Protein AF-A0A8K0HZX8-F1 (afdb_monomer_lite)

Radius of gyration: 23.67 Å; chains: 1; bounding box: 76×47×54 Å

Organism: Cocos nucifera (NCBI:txid13894)

pLDDT: mean 83.62, std 15.46, range [42.28, 97.06]

InterPro domains:
  IPR006011 Syntaxin, N-terminal domain [PF14523] (8-110)
  IPR006011 Syntaxin, N-terminal domain [SM00503] (2-106)
  IPR010989 SNARE [SSF47661] (8-109)
  IPR045242 Syntaxin [PTHR19957] (12-109)

Structure (mmCIF, N/CA/C/O backbone):
data_AF-A0A8K0HZX8-F1
#
_entry.id   AF-A0A8K0HZX8-F1
#
loop_
_atom_site.group_PDB
_atom_site.id
_atom_site.type_symbol
_atom_site.label_atom_id
_atom_site.label_alt_id
_atom_site.label_comp_id
_atom_site.label_asym_id
_atom_site.label_entity_id
_atom_site.label_seq_id
_atom_site.pdbx_PDB_ins_code
_atom_site.Cartn_x
_atom_site.Cartn_y
_atom_site.Cartn_z
_atom_site.occupancy
_atom_site.B_iso_or_equiv
_atom_site.auth_seq_id
_atom_site.auth_comp_id
_atom_site.auth_asym_id
_atom_site.auth_atom_id
_atom_site.pdbx_PDB_model_num
ATOM 1 N N . MET A 1 1 ? 28.900 -6.460 -12.464 1.00 43.44 1 MET A N 1
ATOM 2 C CA . MET A 1 1 ? 27.593 -7.060 -12.811 1.00 43.44 1 MET A CA 1
ATOM 3 C C . MET A 1 1 ? 26.548 -6.612 -11.788 1.00 43.44 1 MET A C 1
ATOM 5 O O . MET A 1 1 ? 26.461 -7.205 -10.727 1.00 43.44 1 MET A O 1
ATOM 9 N N . ALA A 1 2 ? 25.826 -5.524 -12.075 1.00 42.28 2 ALA A N 1
ATOM 10 C CA . ALA A 1 2 ? 24.618 -5.020 -11.394 1.00 42.28 2 ALA A CA 1
ATOM 11 C C . ALA A 1 2 ? 24.029 -3.884 -12.274 1.00 42.28 2 ALA A C 1
ATOM 13 O O . ALA A 1 2 ? 24.835 -3.262 -12.966 1.00 42.28 2 ALA A O 1
ATOM 14 N N . PRO A 1 3 ? 22.701 -3.613 -12.289 1.00 48.62 3 PRO A N 1
ATOM 15 C CA . PRO A 1 3 ? 21.728 -3.941 -11.246 1.00 48.62 3 PRO A CA 1
ATOM 16 C C . PRO A 1 3 ? 20.475 -4.693 -11.747 1.00 48.62 3 PRO A C 1
ATOM 18 O O . PRO A 1 3 ? 19.632 -4.146 -12.447 1.00 48.62 3 PRO A O 1
ATOM 21 N N . LYS A 1 4 ? 20.261 -5.923 -11.258 1.00 52.22 4 LYS A N 1
ATOM 22 C CA . LYS A 1 4 ? 18.911 -6.528 -11.167 1.00 52.22 4 LYS A CA 1
ATOM 23 C C . LYS A 1 4 ? 18.125 -6.008 -9.940 1.00 52.22 4 LYS A C 1
ATOM 25 O O . LYS A 1 4 ? 17.058 -6.515 -9.610 1.00 52.22 4 LYS A O 1
ATOM 30 N N . THR A 1 5 ? 18.659 -5.013 -9.227 1.00 62.78 5 THR A N 1
ATOM 31 C CA . THR A 1 5 ? 18.166 -4.550 -7.921 1.00 62.78 5 THR A CA 1
ATOM 32 C C . THR A 1 5 ? 16.936 -3.646 -8.002 1.00 62.78 5 THR A C 1
ATOM 34 O O . THR A 1 5 ? 16.136 -3.664 -7.072 1.00 62.78 5 THR A O 1
ATOM 37 N N . GLY A 1 6 ? 16.725 -2.911 -9.102 1.00 77.75 6 GLY A N 1
ATOM 38 C CA . GLY A 1 6 ? 15.562 -2.025 -9.252 1.00 77.75 6 GLY A CA 1
ATOM 39 C C . GLY A 1 6 ? 14.232 -2.786 -9.287 1.00 77.75 6 GLY A C 1
ATOM 40 O O . GLY A 1 6 ? 13.353 -2.538 -8.464 1.00 77.75 6 GLY A O 1
ATOM 41 N N . ILE A 1 7 ? 14.107 -3.754 -10.204 1.00 85.75 7 ILE A N 1
ATOM 42 C CA . ILE A 1 7 ? 12.879 -4.550 -10.416 1.00 85.75 7 ILE A CA 1
ATOM 43 C C . ILE A 1 7 ? 12.513 -5.308 -9.137 1.00 85.75 7 ILE A C 1
ATOM 45 O O . ILE A 1 7 ? 11.375 -5.239 -8.676 1.00 85.75 7 ILE A O 1
ATOM 49 N N . SER A 1 8 ? 13.497 -5.955 -8.505 1.00 86.19 8 SER A N 1
ATOM 50 C CA . SER A 1 8 ? 13.287 -6.671 -7.244 1.00 86.19 8 SER A CA 1
ATOM 51 C C . SER A 1 8 ? 12.859 -5.744 -6.101 1.00 86.19 8 SER A C 1
ATOM 53 O O . SER A 1 8 ? 12.032 -6.144 -5.284 1.00 86.19 8 SER A O 1
ATOM 55 N N . ALA A 1 9 ? 13.391 -4.518 -6.024 1.00 90.00 9 ALA A N 1
ATOM 56 C CA . ALA A 1 9 ? 13.026 -3.563 -4.978 1.00 90.00 9 ALA A CA 1
ATOM 57 C C . ALA A 1 9 ? 11.591 -3.038 -5.142 1.00 90.00 9 ALA A C 1
ATOM 59 O O . ALA A 1 9 ? 10.879 -2.880 -4.149 1.00 90.00 9 ALA A O 1
ATOM 60 N N . VAL A 1 10 ? 11.153 -2.796 -6.382 1.00 93.19 10 VAL A N 1
ATOM 61 C CA . VAL A 1 10 ? 9.766 -2.409 -6.679 1.00 93.19 10 VAL A CA 1
ATOM 62 C C . VAL A 1 10 ? 8.813 -3.569 -6.397 1.00 93.19 10 VAL A C 1
ATOM 64 O O . VAL A 1 10 ? 7.815 -3.373 -5.707 1.00 93.19 10 VAL A O 1
ATOM 67 N N . ALA A 1 11 ? 9.140 -4.784 -6.848 1.00 93.94 11 ALA A N 1
ATOM 68 C CA . ALA A 1 11 ? 8.343 -5.981 -6.576 1.00 93.94 11 ALA A CA 1
ATOM 69 C C . ALA A 1 11 ? 8.164 -6.225 -5.067 1.00 93.94 11 ALA A C 1
ATOM 71 O O . ALA A 1 11 ? 7.051 -6.476 -4.603 1.00 93.94 11 ALA A O 1
ATOM 72 N N . ALA A 1 12 ? 9.241 -6.078 -4.286 1.00 95.12 12 ALA A N 1
ATOM 73 C CA . ALA A 1 12 ? 9.185 -6.168 -2.831 1.00 95.12 12 ALA A CA 1
ATOM 74 C C . ALA A 1 12 ? 8.284 -5.081 -2.220 1.00 95.12 12 ALA A C 1
ATOM 76 O O . ALA A 1 12 ? 7.489 -5.379 -1.332 1.00 95.12 12 ALA A O 1
ATOM 77 N N . GLY A 1 13 ? 8.360 -3.843 -2.719 1.00 95.44 13 GLY A N 1
ATOM 78 C CA . GLY A 1 13 ? 7.476 -2.751 -2.299 1.00 95.44 13 GLY A CA 1
ATOM 79 C C . GLY A 1 13 ? 5.998 -3.064 -2.544 1.00 95.44 13 GLY A C 1
ATOM 80 O O . GLY A 1 13 ? 5.183 -2.946 -1.632 1.00 95.44 13 GLY A O 1
ATOM 81 N N . ILE A 1 14 ? 5.656 -3.562 -3.735 1.00 96.56 14 ILE A N 1
ATOM 82 C CA . ILE A 1 14 ? 4.286 -3.977 -4.085 1.00 96.56 14 ILE A CA 1
ATOM 83 C C . ILE A 1 14 ? 3.800 -5.099 -3.160 1.00 96.56 14 ILE A C 1
ATOM 85 O O . ILE A 1 14 ? 2.688 -5.036 -2.634 1.00 96.56 14 ILE A O 1
ATOM 89 N N . PHE A 1 15 ? 4.637 -6.106 -2.907 1.00 96.50 15 PHE A N 1
ATOM 90 C CA . PHE A 1 15 ? 4.298 -7.195 -1.991 1.00 96.50 15 PHE A CA 1
ATOM 91 C C . PHE A 1 15 ? 4.045 -6.695 -0.560 1.00 96.50 15 PHE A C 1
ATOM 93 O O . PHE A 1 15 ? 3.082 -7.113 0.091 1.00 96.50 15 PHE A O 1
ATOM 100 N N . GLN A 1 16 ? 4.868 -5.759 -0.078 1.00 97.06 16 GLN A N 1
ATOM 101 C CA . GLN A 1 16 ? 4.674 -5.125 1.225 1.00 97.06 16 GLN A CA 1
ATOM 102 C C . GLN A 1 16 ? 3.371 -4.322 1.283 1.00 97.06 16 GLN A C 1
ATOM 104 O O . GLN A 1 16 ? 2.661 -4.418 2.284 1.00 97.06 16 GLN A O 1
ATOM 109 N N . ILE A 1 17 ? 3.021 -3.584 0.220 1.00 97.06 17 ILE A N 1
ATOM 110 C CA . ILE A 1 17 ? 1.735 -2.876 0.120 1.00 97.06 17 ILE A CA 1
ATOM 111 C C . ILE A 1 17 ? 0.589 -3.880 0.220 1.00 97.06 17 ILE A C 1
ATOM 113 O O . ILE A 1 17 ? -0.258 -3.722 1.090 1.00 97.06 17 ILE A O 1
ATOM 117 N N . ASN A 1 18 ? 0.586 -4.943 -0.586 1.00 96.50 18 ASN A N 1
ATOM 118 C CA . ASN A 1 18 ? -0.478 -5.953 -0.565 1.00 96.50 18 ASN A CA 1
ATOM 119 C C . ASN A 1 18 ? -0.636 -6.614 0.811 1.00 96.50 18 ASN A C 1
ATOM 121 O O . ASN A 1 18 ? -1.752 -6.771 1.305 1.00 96.50 18 ASN A O 1
ATOM 125 N N . THR A 1 19 ? 0.479 -6.943 1.465 1.00 96.81 19 THR A N 1
ATOM 126 C CA . THR A 1 19 ? 0.472 -7.516 2.818 1.00 96.81 19 THR A CA 1
ATOM 127 C C . THR A 1 19 ? -0.112 -6.533 3.833 1.00 96.81 19 THR A C 1
ATOM 129 O O . THR A 1 19 ? -0.970 -6.897 4.640 1.00 96.81 19 THR A O 1
ATOM 132 N N . ALA A 1 20 ? 0.310 -5.268 3.776 1.00 95.94 20 ALA A N 1
ATOM 133 C CA . ALA A 1 20 ? -0.198 -4.231 4.662 1.00 95.94 20 ALA A CA 1
ATOM 134 C C . ALA A 1 20 ? -1.685 -3.937 4.399 1.00 95.94 20 ALA A C 1
ATOM 136 O O . ALA A 1 20 ? -2.445 -3.802 5.352 1.00 95.94 20 ALA A O 1
ATOM 137 N N . VAL A 1 21 ? -2.126 -3.926 3.136 1.00 96.88 21 VAL A N 1
ATOM 138 C CA . VAL A 1 21 ? -3.538 -3.786 2.740 1.00 96.88 21 VAL A CA 1
ATOM 139 C C . VAL A 1 21 ? -4.378 -4.943 3.276 1.00 96.88 21 VAL A C 1
ATOM 141 O O . VAL A 1 21 ? -5.466 -4.713 3.799 1.00 96.88 21 VAL A O 1
ATOM 144 N N . ALA A 1 22 ? -3.883 -6.181 3.209 1.00 95.62 22 ALA A N 1
ATOM 145 C CA . ALA A 1 22 ? -4.575 -7.337 3.775 1.00 95.62 22 ALA A CA 1
ATOM 146 C C . ALA A 1 22 ? -4.720 -7.229 5.304 1.00 95.62 22 ALA A C 1
ATOM 148 O O . ALA A 1 22 ? -5.798 -7.482 5.842 1.00 95.62 22 ALA A O 1
ATOM 149 N N . GLY A 1 23 ? -3.664 -6.799 6.003 1.00 94.88 23 GLY A N 1
ATOM 150 C CA . GLY A 1 23 ? -3.721 -6.502 7.437 1.00 94.88 23 GLY A CA 1
ATOM 151 C C . GLY A 1 23 ? -4.706 -5.376 7.760 1.00 94.88 23 GLY A C 1
ATOM 152 O O . GLY A 1 23 ? -5.548 -5.525 8.640 1.00 94.88 23 GLY A O 1
ATOM 153 N N . PHE A 1 24 ? -4.670 -4.290 6.990 1.00 95.56 24 PHE A N 1
ATOM 154 C CA . PHE A 1 24 ? -5.583 -3.159 7.132 1.00 95.56 24 PHE A CA 1
ATOM 155 C C . PHE A 1 24 ? -7.044 -3.573 6.938 1.00 95.56 24 PHE A C 1
ATOM 157 O O . PHE A 1 24 ? -7.883 -3.208 7.752 1.00 95.56 24 PHE A O 1
ATOM 164 N N . ARG A 1 25 ? -7.360 -4.406 5.940 1.00 94.12 25 ARG A N 1
ATOM 165 C CA . ARG A 1 25 ? -8.719 -4.946 5.753 1.00 94.12 25 ARG A CA 1
ATOM 166 C C . ARG A 1 25 ? -9.210 -5.721 6.974 1.00 94.12 25 ARG A C 1
ATOM 168 O O . ARG A 1 25 ? -10.331 -5.500 7.406 1.00 94.12 25 ARG A O 1
ATOM 175 N N . ARG A 1 26 ? -8.360 -6.556 7.579 1.00 93.50 26 ARG A N 1
ATOM 176 C CA . ARG A 1 26 ? -8.708 -7.277 8.818 1.00 93.50 26 ARG A CA 1
ATOM 177 C C . ARG A 1 26 ? -9.002 -6.326 9.975 1.00 93.50 26 ARG A C 1
ATOM 179 O O . ARG A 1 26 ? -9.886 -6.610 10.778 1.00 93.50 26 ARG A O 1
ATOM 186 N N . LEU A 1 27 ? -8.276 -5.209 10.057 1.00 92.62 27 LEU A N 1
ATOM 187 C CA . LEU A 1 27 ? -8.561 -4.165 11.037 1.00 92.62 27 LEU A CA 1
ATOM 188 C C . LEU A 1 27 ? -9.914 -3.500 10.741 1.00 92.62 27 LEU A C 1
ATOM 190 O O . LEU A 1 27 ? -10.738 -3.382 11.6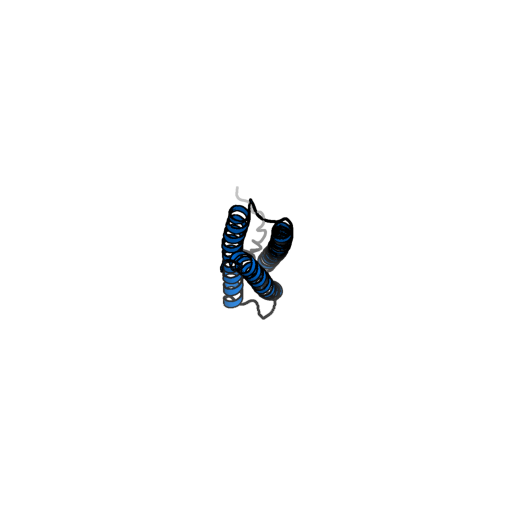40 1.00 92.62 27 LEU A O 1
ATOM 194 N N . VAL A 1 28 ? -10.192 -3.156 9.482 1.00 92.50 28 VAL A N 1
ATOM 195 C CA . VAL A 1 28 ? -11.485 -2.590 9.062 1.00 92.50 28 VAL A CA 1
ATOM 196 C C . VAL A 1 28 ? -12.657 -3.517 9.388 1.00 92.50 28 VAL A C 1
ATOM 198 O O . VAL A 1 28 ? -13.673 -3.060 9.906 1.00 92.50 28 VAL A O 1
ATOM 201 N N . ASP A 1 29 ? -12.518 -4.815 9.125 1.00 90.81 29 ASP A N 1
ATOM 202 C CA . ASP A 1 29 ? -13.579 -5.804 9.345 1.00 90.81 29 ASP A CA 1
ATOM 203 C C . ASP A 1 29 ? -13.924 -5.995 10.832 1.00 90.81 29 ASP A C 1
ATOM 205 O O . ASP A 1 29 ? -15.028 -6.423 11.162 1.00 90.81 29 ASP A O 1
ATOM 209 N N . ALA A 1 30 ? -12.998 -5.662 11.733 1.00 88.56 30 ALA A N 1
ATOM 210 C CA . ALA A 1 30 ? -13.207 -5.735 13.174 1.00 88.56 30 ALA A CA 1
ATOM 211 C C . ALA A 1 30 ? -13.837 -4.462 13.778 1.00 88.56 30 ALA A C 1
ATOM 213 O O . ALA A 1 30 ? -14.262 -4.507 14.936 1.00 88.56 30 ALA A O 1
ATOM 214 N N . ILE A 1 31 ? -13.954 -3.362 13.020 1.00 87.56 31 ILE A N 1
ATOM 215 C CA . ILE A 1 31 ? -14.649 -2.141 13.464 1.00 87.56 31 ILE A CA 1
ATOM 216 C C . ILE A 1 31 ? -16.141 -2.442 13.662 1.00 87.56 31 ILE A C 1
ATOM 218 O O . ILE A 1 31 ? -16.789 -3.026 12.789 1.00 87.56 31 ILE A O 1
ATOM 222 N N . GLY A 1 32 ? -16.695 -2.030 14.804 1.00 79.25 32 GLY A N 1
ATOM 223 C CA . GLY A 1 32 ? -18.078 -2.321 15.186 1.00 79.25 32 GLY A CA 1
ATOM 224 C C . GLY A 1 32 ? -18.321 -3.732 15.732 1.00 79.25 32 GLY A C 1
ATOM 225 O O . GLY A 1 32 ? -19.472 -4.121 15.925 1.00 79.25 32 GLY A O 1
ATOM 226 N N . THR A 1 33 ? -17.262 -4.508 15.981 1.00 85.00 33 THR A N 1
ATOM 227 C CA . THR A 1 33 ? -17.335 -5.796 16.694 1.00 85.00 33 THR A CA 1
ATOM 228 C C . THR A 1 33 ? -16.855 -5.639 18.139 1.00 85.00 33 THR A C 1
ATOM 230 O O . THR A 1 33 ? -16.309 -4.605 18.507 1.00 85.00 33 THR A O 1
ATOM 233 N N . SER A 1 34 ? -16.955 -6.687 18.964 1.00 81.62 34 SER A N 1
ATOM 234 C CA . SER A 1 34 ? -16.399 -6.693 20.332 1.00 81.62 34 SER A CA 1
ATOM 235 C C . SER A 1 34 ? -14.880 -6.451 20.403 1.00 81.62 34 SER A C 1
ATOM 237 O O . SER A 1 34 ? -14.349 -6.261 21.492 1.00 81.62 34 SER A O 1
ATOM 239 N N . LYS A 1 35 ? -14.172 -6.492 19.264 1.00 81.06 35 LYS A N 1
ATOM 240 C CA . LYS A 1 35 ? -12.732 -6.212 19.149 1.00 81.06 35 LYS A CA 1
ATOM 241 C C . LYS A 1 35 ? -12.413 -4.751 18.812 1.00 81.06 35 LYS A C 1
ATOM 243 O O . LYS A 1 35 ? -11.240 -4.398 18.748 1.00 81.06 35 LYS A O 1
ATOM 248 N N . ASP A 1 36 ? -13.425 -3.917 18.581 1.00 85.75 36 ASP A N 1
ATOM 249 C CA . ASP A 1 36 ? -13.264 -2.496 18.272 1.00 85.75 36 ASP A CA 1
ATOM 250 C C . ASP A 1 36 ? -12.881 -1.705 19.534 1.00 85.75 36 ASP A C 1
ATOM 252 O O . ASP A 1 36 ? -13.723 -1.139 20.229 1.00 85.75 36 ASP A O 1
ATOM 256 N N . THR A 1 37 ? -11.590 -1.728 19.864 1.00 87.88 37 THR A N 1
ATOM 257 C CA . THR A 1 37 ? -10.990 -0.990 20.983 1.00 87.88 37 THR A CA 1
ATOM 258 C C . THR A 1 37 ? -10.222 0.237 20.490 1.00 87.88 37 THR A C 1
ATOM 260 O O . THR A 1 37 ? -9.873 0.351 19.313 1.00 87.88 37 THR A O 1
ATOM 263 N N . SER A 1 38 ? -9.881 1.156 21.398 1.00 85.25 38 SER A N 1
ATOM 264 C CA . SER A 1 38 ? -9.046 2.321 21.065 1.00 85.25 38 SER A CA 1
ATOM 265 C C . SER A 1 38 ? -7.687 1.926 20.470 1.00 85.25 38 SER A C 1
ATOM 267 O O . SER A 1 38 ? -7.220 2.565 19.530 1.00 85.25 38 SER A O 1
ATOM 269 N N . GLU A 1 39 ? -7.075 0.845 20.967 1.00 88.50 39 GLU A N 1
ATOM 270 C CA . GLU A 1 39 ? -5.820 0.299 20.430 1.00 88.50 39 GLU A CA 1
ATOM 271 C C . GLU A 1 39 ? -5.999 -0.229 19.000 1.00 88.50 39 GLU A C 1
ATOM 273 O O . GLU A 1 39 ? -5.177 0.042 18.124 1.00 88.50 39 GLU A O 1
ATOM 278 N N . HIS A 1 40 ? -7.116 -0.910 18.729 1.00 89.06 40 HIS A N 1
ATOM 279 C CA . HIS A 1 40 ? -7.456 -1.395 17.393 1.00 89.06 40 HIS A CA 1
ATOM 280 C C . HIS A 1 40 ? -7.628 -0.246 16.391 1.00 89.06 40 HIS A C 1
ATOM 282 O O . HIS A 1 40 ? -7.101 -0.302 15.276 1.00 89.06 40 HIS A O 1
ATOM 288 N N . ARG A 1 41 ? -8.304 0.836 16.801 1.00 88.31 41 ARG A N 1
ATOM 289 C CA . ARG A 1 41 ? -8.447 2.046 15.975 1.00 88.31 41 ARG A CA 1
ATOM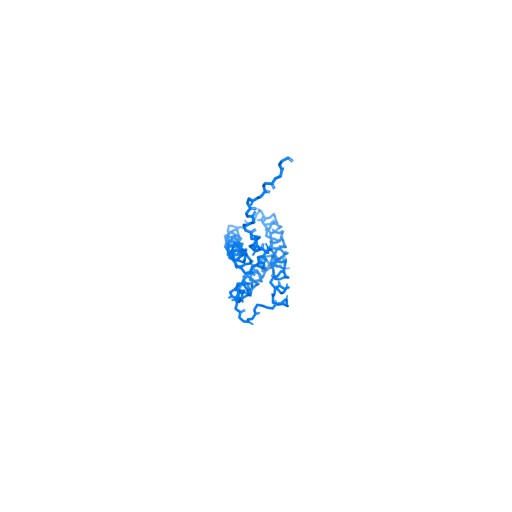 290 C C . ARG A 1 41 ? -7.114 2.756 15.754 1.00 88.31 41 ARG A C 1
ATOM 292 O O . ARG A 1 41 ? -6.856 3.212 14.643 1.00 88.31 41 ARG A O 1
ATOM 299 N N . GLN A 1 42 ? -6.233 2.792 16.752 1.00 91.31 42 GLN A N 1
ATOM 300 C CA . GLN A 1 42 ? -4.880 3.326 16.582 1.00 91.31 42 GLN A CA 1
ATOM 301 C C . GLN A 1 42 ? -4.076 2.496 15.566 1.00 91.31 42 GLN A C 1
ATOM 303 O O . GLN A 1 42 ? -3.525 3.049 14.612 1.00 91.31 42 GLN A O 1
ATOM 308 N N . ALA A 1 43 ? -4.101 1.165 15.690 1.00 92.00 43 ALA A N 1
ATOM 309 C CA . ALA A 1 43 ? -3.442 0.256 14.755 1.00 92.00 43 ALA A CA 1
ATOM 310 C C . ALA A 1 43 ? -3.964 0.408 13.314 1.00 92.00 43 ALA A C 1
ATOM 312 O O . ALA A 1 43 ? -3.183 0.354 12.362 1.00 92.00 43 ALA A O 1
ATOM 313 N N . LEU A 1 44 ? -5.270 0.644 13.137 1.00 92.62 44 LEU A N 1
ATOM 314 C CA . LEU A 1 44 ? -5.877 0.938 11.835 1.00 92.62 44 LEU A CA 1
ATOM 315 C C . LEU A 1 44 ? -5.287 2.211 11.211 1.00 92.62 44 LEU A C 1
ATOM 317 O O . LEU A 1 44 ? -4.903 2.207 10.037 1.00 92.62 44 LEU A O 1
ATOM 321 N N . GLN A 1 45 ? -5.185 3.290 11.991 1.00 92.75 45 GLN A N 1
ATOM 322 C CA . GLN A 1 45 ? -4.633 4.565 11.529 1.00 92.75 45 GLN A CA 1
ATOM 323 C C . GLN A 1 45 ? -3.141 4.447 11.190 1.00 92.75 45 GLN A C 1
ATOM 325 O O . GLN A 1 45 ? -2.690 4.964 10.162 1.00 92.75 45 GLN A O 1
ATOM 330 N N . ASP A 1 46 ? -2.374 3.709 11.989 1.00 95.19 46 ASP A N 1
ATOM 331 C CA . ASP A 1 46 ? -0.951 3.480 11.732 1.00 95.19 46 ASP A CA 1
ATOM 332 C C . ASP A 1 46 ? -0.727 2.594 10.501 1.00 95.19 46 ASP A C 1
ATOM 334 O O . ASP A 1 46 ? 0.133 2.895 9.666 1.00 95.19 46 ASP A O 1
ATOM 338 N N . ALA A 1 47 ? -1.560 1.568 10.302 1.00 94.62 47 ALA A N 1
ATOM 339 C CA . ALA A 1 47 ? -1.566 0.775 9.076 1.00 94.62 47 ALA A CA 1
ATOM 340 C C . ALA A 1 47 ? -1.897 1.638 7.844 1.00 94.62 47 ALA A C 1
ATOM 342 O O . ALA A 1 47 ? -1.206 1.537 6.826 1.00 94.62 47 ALA A O 1
ATOM 343 N N . ARG A 1 48 ? -2.880 2.549 7.940 1.00 94.81 48 ARG A N 1
ATOM 344 C CA . ARG A 1 48 ? -3.228 3.495 6.862 1.00 94.81 48 ARG A CA 1
ATOM 345 C C . ARG A 1 48 ? -2.034 4.377 6.482 1.00 94.81 48 ARG A C 1
ATOM 347 O O . ARG A 1 48 ? -1.723 4.503 5.295 1.00 94.81 48 ARG A O 1
ATOM 354 N N . LYS A 1 49 ? -1.341 4.951 7.474 1.00 96.56 49 LYS A N 1
ATOM 355 C CA . LYS A 1 49 ? -0.133 5.772 7.267 1.00 96.56 49 LYS A CA 1
ATOM 356 C C . LYS A 1 49 ? 1.000 4.960 6.641 1.00 96.56 49 LYS A C 1
ATOM 358 O O . LYS A 1 49 ? 1.595 5.404 5.659 1.00 96.56 49 LYS A O 1
ATOM 363 N N . ARG A 1 50 ? 1.264 3.756 7.162 1.00 96.38 50 ARG A N 1
ATOM 364 C CA . ARG A 1 50 ? 2.306 2.853 6.653 1.00 96.38 50 ARG A CA 1
ATOM 365 C C . ARG A 1 50 ? 2.083 2.499 5.186 1.00 96.38 50 ARG A C 1
ATOM 367 O O . ARG A 1 50 ? 3.024 2.576 4.403 1.00 96.38 50 ARG A O 1
ATOM 374 N N . ILE A 1 51 ? 0.855 2.148 4.798 1.00 96.25 51 ILE A N 1
ATOM 375 C CA . ILE A 1 51 ? 0.535 1.855 3.394 1.00 96.25 51 ILE A CA 1
ATOM 376 C C . ILE A 1 51 ? 0.773 3.093 2.525 1.00 96.25 51 ILE A C 1
ATOM 378 O O . ILE A 1 51 ? 1.410 2.987 1.480 1.00 96.25 51 ILE A O 1
ATOM 382 N N . GLY A 1 52 ? 0.339 4.274 2.976 1.00 96.44 52 GLY A N 1
ATOM 383 C CA . GLY A 1 52 ? 0.594 5.532 2.270 1.00 96.44 52 GLY A CA 1
ATOM 384 C C . GLY A 1 52 ? 2.086 5.800 2.041 1.00 96.44 52 GLY A C 1
ATOM 385 O O . GLY A 1 52 ? 2.476 6.223 0.953 1.00 96.44 52 GLY A O 1
ATOM 386 N N . GLN A 1 53 ? 2.930 5.505 3.031 1.00 96.94 53 GLN A N 1
ATOM 387 C CA . GLN A 1 53 ? 4.381 5.629 2.905 1.00 96.94 53 GLN A CA 1
ATOM 388 C C . GLN A 1 53 ? 4.961 4.616 1.905 1.00 96.94 53 GLN A C 1
ATOM 390 O O . GLN A 1 53 ? 5.710 5.002 1.009 1.00 96.94 53 GLN A O 1
ATOM 395 N N . LEU A 1 54 ? 4.553 3.346 1.989 1.00 96.44 54 LEU A N 1
ATOM 396 C CA . LEU A 1 54 ? 4.989 2.303 1.055 1.00 96.44 54 LEU A CA 1
ATOM 397 C C . LEU A 1 54 ? 4.607 2.623 -0.395 1.00 96.44 54 LEU A C 1
ATOM 399 O O . LEU A 1 54 ? 5.406 2.401 -1.306 1.00 96.44 54 LEU A O 1
ATOM 403 N N . VAL A 1 55 ? 3.410 3.172 -0.620 1.00 96.75 55 VAL A N 1
ATOM 404 C CA . VAL A 1 55 ? 2.954 3.615 -1.945 1.00 96.75 55 VAL A CA 1
ATOM 405 C C . VAL A 1 55 ? 3.859 4.723 -2.483 1.00 96.75 55 VAL A C 1
ATOM 407 O O . VAL A 1 55 ? 4.31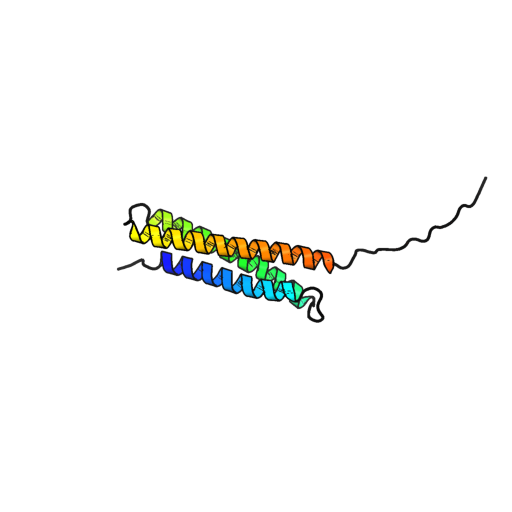2 4.630 -3.623 1.00 96.75 55 VAL A O 1
ATOM 410 N N . LYS A 1 56 ? 4.183 5.737 -1.669 1.00 96.50 56 LYS A N 1
ATOM 411 C CA . LYS A 1 56 ? 5.101 6.818 -2.071 1.00 96.50 56 LYS A CA 1
ATOM 412 C C . LYS A 1 56 ? 6.482 6.276 -2.435 1.00 96.50 56 LYS A C 1
ATOM 414 O O . LYS A 1 56 ? 6.988 6.565 -3.516 1.00 96.50 56 LYS A O 1
ATOM 419 N N . GLU A 1 57 ? 7.069 5.450 -1.573 1.00 95.12 57 GLU A N 1
ATOM 420 C CA . GLU A 1 57 ? 8.397 4.871 -1.799 1.00 95.12 57 GLU A CA 1
ATOM 421 C C . GLU A 1 57 ? 8.443 3.986 -3.045 1.00 95.12 57 GLU A C 1
ATOM 423 O O . GLU A 1 57 ? 9.372 4.085 -3.847 1.00 95.12 57 GLU A O 1
ATOM 428 N N . THR A 1 58 ? 7.434 3.133 -3.225 1.00 94.94 58 THR A N 1
ATOM 429 C CA . THR A 1 58 ? 7.344 2.231 -4.379 1.00 94.94 58 THR A CA 1
ATOM 430 C C . THR A 1 58 ? 7.129 3.017 -5.669 1.00 94.94 58 THR A C 1
ATOM 432 O O . THR A 1 58 ? 7.763 2.703 -6.672 1.00 94.94 58 THR A O 1
ATOM 435 N N . SER A 1 59 ? 6.323 4.086 -5.640 1.00 94.88 59 SER A N 1
ATOM 436 C CA . SER A 1 59 ? 6.132 4.978 -6.788 1.00 94.88 59 SER A CA 1
ATOM 437 C C . SER A 1 59 ? 7.436 5.662 -7.203 1.00 94.88 59 SER A C 1
ATOM 439 O O . SER A 1 59 ? 7.737 5.719 -8.394 1.00 94.88 59 SER A O 1
ATOM 441 N N . THR A 1 60 ? 8.221 6.167 -6.246 1.00 94.50 60 THR A N 1
ATOM 442 C CA . THR A 1 60 ? 9.525 6.782 -6.538 1.00 94.50 60 THR A CA 1
ATOM 443 C C . THR A 1 60 ? 10.482 5.758 -7.137 1.00 94.50 60 THR A C 1
ATOM 445 O O . THR A 1 60 ? 11.064 6.013 -8.188 1.00 94.50 60 THR A O 1
ATOM 448 N N . LYS A 1 61 ? 10.584 4.567 -6.532 1.00 91.94 61 LYS A N 1
ATOM 449 C CA . LYS A 1 61 ? 11.434 3.477 -7.036 1.00 91.94 61 LYS A CA 1
ATOM 450 C C . LYS A 1 61 ? 11.028 3.038 -8.443 1.00 91.94 61 LYS A C 1
ATOM 452 O O . LYS A 1 61 ? 11.898 2.881 -9.291 1.00 91.94 61 LYS A O 1
ATOM 457 N N . LEU A 1 62 ? 9.728 2.885 -8.708 1.00 92.06 62 LEU A N 1
ATOM 458 C CA . LEU A 1 62 ? 9.207 2.520 -10.028 1.00 92.06 62 LEU A CA 1
ATOM 459 C C . LEU A 1 62 ? 9.534 3.595 -11.072 1.00 92.06 62 LEU A C 1
ATOM 461 O O . LEU A 1 62 ? 9.956 3.263 -1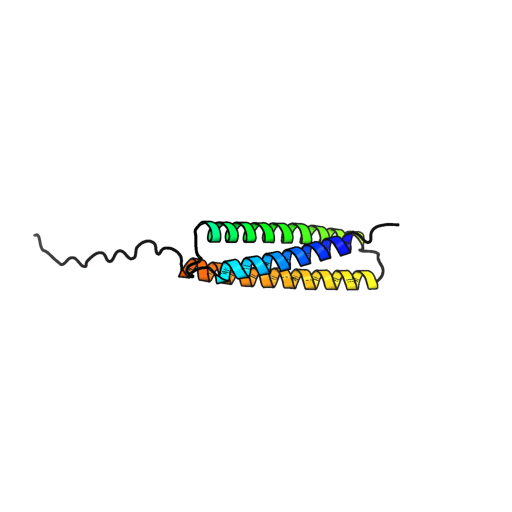2.174 1.00 92.06 62 LEU A O 1
ATOM 465 N N . LYS A 1 63 ? 9.402 4.879 -10.722 1.00 90.81 63 LYS A N 1
ATOM 466 C CA . LYS A 1 63 ? 9.740 5.981 -11.630 1.00 90.81 63 LYS A CA 1
ATOM 467 C C . LYS A 1 63 ? 11.237 6.038 -11.941 1.00 90.81 63 LYS A C 1
ATOM 469 O O . LYS A 1 63 ? 11.595 6.147 -13.107 1.00 90.81 63 LYS A O 1
ATOM 474 N N . SER A 1 64 ? 12.093 5.921 -10.925 1.00 89.12 64 SER A N 1
ATOM 475 C CA . SER A 1 64 ? 13.549 5.865 -11.111 1.00 89.12 64 SER A CA 1
ATOM 476 C C . SER A 1 64 ? 13.981 4.660 -11.943 1.00 89.12 64 SER A C 1
ATOM 478 O O . SER A 1 64 ? 14.913 4.761 -12.728 1.00 89.12 64 SER A O 1
ATOM 480 N N . LEU A 1 65 ? 13.296 3.527 -11.786 1.00 87.25 65 LEU A N 1
ATOM 481 C CA . LEU A 1 65 ? 13.555 2.322 -12.560 1.00 87.25 65 LEU A CA 1
ATOM 482 C C . LEU A 1 65 ? 13.245 2.537 -14.047 1.00 87.25 65 LEU A C 1
ATOM 484 O O . LEU A 1 65 ? 14.094 2.254 -14.884 1.00 87.25 65 LEU A O 1
ATOM 488 N N . ILE A 1 66 ? 12.066 3.080 -14.366 1.00 86.00 66 ILE A N 1
ATOM 489 C CA . ILE A 1 66 ? 11.661 3.358 -15.754 1.00 86.00 66 ILE A CA 1
ATOM 490 C C . ILE A 1 66 ? 12.611 4.368 -16.416 1.00 86.00 66 ILE A C 1
ATOM 492 O O . ILE A 1 66 ? 12.964 4.209 -17.581 1.00 86.00 66 ILE A O 1
ATOM 496 N N . ASP A 1 67 ? 13.030 5.403 -15.681 1.00 85.25 67 ASP A N 1
ATOM 497 C CA . ASP A 1 67 ? 13.977 6.408 -16.178 1.00 85.25 67 ASP A CA 1
ATOM 498 C C . ASP A 1 67 ? 15.359 5.799 -16.467 1.00 85.25 67 ASP A C 1
ATOM 500 O O . ASP A 1 67 ? 15.909 5.995 -17.550 1.00 85.25 67 ASP A O 1
ATOM 504 N N . ALA A 1 68 ? 15.869 4.970 -15.549 1.00 82.62 68 ALA A N 1
ATOM 505 C CA . ALA A 1 68 ? 17.152 4.288 -15.705 1.00 82.62 68 ALA A CA 1
ATOM 506 C C . ALA A 1 68 ? 17.172 3.289 -16.876 1.00 82.62 68 ALA A C 1
ATOM 508 O O . ALA A 1 68 ? 18.218 3.093 -17.491 1.00 82.62 68 ALA A O 1
ATOM 509 N N . ASN A 1 69 ? 16.030 2.676 -17.198 1.00 78.25 69 ASN A N 1
ATOM 510 C CA . ASN A 1 69 ? 15.921 1.649 -18.237 1.00 78.25 69 ASN A CA 1
ATOM 511 C C . ASN A 1 69 ? 15.323 2.167 -19.557 1.00 78.25 69 ASN A C 1
ATOM 513 O O . ASN A 1 69 ? 14.917 1.381 -20.420 1.00 78.25 69 ASN A O 1
ATOM 517 N N . ARG A 1 70 ? 15.265 3.492 -19.749 1.00 71.69 70 ARG A N 1
ATOM 518 C CA . ARG A 1 70 ? 14.619 4.121 -20.911 1.00 71.69 70 ARG A CA 1
ATOM 519 C C . ARG A 1 70 ? 15.194 3.661 -22.258 1.00 71.69 70 ARG A C 1
ATOM 521 O O . ARG A 1 70 ? 14.429 3.571 -23.217 1.00 71.69 70 ARG A O 1
ATOM 528 N N . ASP A 1 71 ? 16.471 3.292 -22.318 1.00 71.00 71 ASP A N 1
ATOM 529 C CA . ASP A 1 71 ? 17.171 2.809 -23.525 1.00 71.00 71 ASP A CA 1
ATOM 530 C C . ASP A 1 71 ? 17.281 1.272 -23.626 1.00 71.00 71 ASP A C 1
ATOM 532 O O . ASP A 1 71 ? 17.952 0.740 -24.509 1.00 71.00 71 ASP A O 1
ATOM 536 N N . GLU A 1 72 ? 16.633 0.518 -22.733 1.00 68.12 72 GLU A N 1
ATOM 537 C CA . GLU A 1 72 ? 16.838 -0.931 -22.649 1.00 68.12 72 GLU A CA 1
ATOM 538 C C . GLU A 1 72 ? 15.864 -1.792 -23.478 1.00 68.12 72 GLU A C 1
ATOM 540 O O . GLU A 1 72 ? 14.794 -1.365 -23.919 1.00 68.12 72 GLU A O 1
ATOM 545 N N . ASN A 1 73 ? 16.265 -3.058 -23.668 1.00 73.50 73 ASN A N 1
ATOM 546 C CA . ASN A 1 73 ? 15.578 -4.090 -24.449 1.00 73.50 73 ASN A CA 1
ATOM 547 C C . ASN A 1 73 ? 14.078 -4.264 -24.100 1.00 73.50 73 ASN A C 1
ATOM 549 O O . ASN A 1 73 ? 13.692 -4.189 -22.929 1.00 73.50 73 ASN A O 1
ATOM 553 N N . PRO A 1 74 ? 13.234 -4.638 -25.085 1.00 76.31 74 PRO A N 1
ATOM 554 C CA . PRO A 1 74 ? 11.779 -4.760 -24.924 1.00 76.31 74 PRO A CA 1
ATOM 555 C C . PRO A 1 74 ? 11.338 -5.741 -23.823 1.00 76.31 74 PRO A C 1
ATOM 557 O O . PRO A 1 74 ? 10.299 -5.525 -23.202 1.00 76.31 74 PRO A O 1
ATOM 560 N N . SER A 1 75 ? 12.127 -6.778 -23.524 1.00 75.06 75 SER A N 1
ATOM 561 C CA . SER A 1 75 ? 11.818 -7.733 -22.449 1.00 75.06 75 SER A CA 1
ATOM 562 C C . SER A 1 75 ? 11.807 -7.088 -21.059 1.00 75.06 75 SER A C 1
ATOM 564 O O . SER A 1 75 ? 10.919 -7.383 -20.265 1.00 75.06 75 SER A O 1
ATOM 566 N N . LYS A 1 76 ? 12.731 -6.159 -20.772 1.00 78.31 76 LYS A N 1
ATOM 567 C CA . LYS A 1 76 ? 12.764 -5.449 -19.480 1.00 78.31 76 LYS A CA 1
ATOM 568 C C . LYS A 1 76 ? 11.566 -4.511 -19.338 1.00 78.31 76 LYS A C 1
ATOM 570 O O . LYS A 1 76 ? 10.909 -4.502 -18.302 1.00 78.31 76 LYS A O 1
ATOM 575 N N . ARG A 1 77 ? 11.192 -3.828 -20.426 1.00 80.31 77 ARG A N 1
ATOM 576 C CA . ARG A 1 77 ? 9.982 -2.989 -20.476 1.00 80.31 77 ARG A CA 1
ATOM 577 C C . ARG A 1 77 ? 8.698 -3.778 -20.199 1.00 80.31 77 ARG A C 1
ATOM 579 O O . ARG A 1 77 ? 7.765 -3.240 -19.606 1.00 80.31 77 ARG A O 1
ATOM 586 N N . ALA A 1 78 ? 8.632 -5.050 -20.600 1.00 86.38 78 ALA A N 1
ATOM 587 C CA . ALA A 1 78 ? 7.485 -5.907 -20.299 1.00 86.38 78 ALA A CA 1
ATOM 588 C C . ALA A 1 78 ? 7.376 -6.227 -18.795 1.00 86.38 78 ALA A C 1
ATOM 590 O O . ALA A 1 78 ? 6.282 -6.153 -18.230 1.00 86.38 78 ALA A O 1
ATOM 591 N N . GLU A 1 79 ? 8.497 -6.527 -18.132 1.00 87.25 79 GLU A N 1
ATOM 592 C CA . GLU A 1 79 ? 8.534 -6.752 -16.678 1.00 87.25 79 GLU A CA 1
ATOM 593 C C . GLU A 1 79 ? 8.150 -5.485 -15.897 1.00 87.25 79 GLU A C 1
ATOM 595 O O . GLU A 1 79 ? 7.368 -5.542 -14.946 1.00 87.25 79 GLU A O 1
ATOM 600 N N . GLU A 1 80 ? 8.624 -4.322 -16.337 1.00 87.88 80 GLU A N 1
ATOM 601 C CA . GLU A 1 80 ? 8.274 -3.017 -15.764 1.00 87.88 80 GLU A CA 1
ATOM 602 C C . GLU A 1 80 ? 6.791 -2.693 -15.909 1.00 87.88 80 GLU A C 1
ATOM 604 O O . GLU A 1 80 ? 6.139 -2.281 -14.947 1.00 87.88 80 GLU A O 1
ATOM 609 N N . ALA A 1 81 ? 6.232 -2.924 -17.100 1.00 90.88 81 ALA A N 1
ATOM 610 C CA . ALA A 1 81 ? 4.810 -2.744 -17.353 1.00 90.88 81 ALA A CA 1
ATOM 611 C C . ALA A 1 81 ? 3.963 -3.669 -16.469 1.00 90.88 81 ALA A C 1
ATOM 613 O O . ALA A 1 81 ? 2.909 -3.257 -15.977 1.00 90.88 81 ALA A O 1
ATOM 614 N N . LYS A 1 82 ? 4.428 -4.901 -16.221 1.00 92.88 82 LYS A N 1
ATOM 615 C CA . LYS A 1 82 ? 3.784 -5.815 -15.273 1.00 92.88 82 LYS A CA 1
ATOM 616 C C . LYS A 1 82 ? 3.819 -5.249 -13.852 1.00 92.88 82 LYS A C 1
ATOM 618 O O . LYS A 1 82 ? 2.769 -5.177 -13.219 1.00 92.88 82 LYS A O 1
ATOM 623 N N . LEU A 1 83 ? 4.974 -4.780 -13.374 1.00 93.50 83 LEU A N 1
ATOM 624 C CA . LEU A 1 83 ? 5.089 -4.163 -12.047 1.00 93.50 83 LEU A CA 1
ATOM 625 C C . LEU A 1 83 ? 4.204 -2.923 -11.902 1.00 93.50 83 LEU A C 1
ATOM 627 O O . LEU A 1 83 ? 3.579 -2.740 -10.862 1.00 93.50 83 LEU A O 1
ATOM 631 N N . ALA A 1 84 ? 4.102 -2.093 -12.940 1.00 94.19 84 ALA A N 1
ATOM 632 C CA . ALA A 1 84 ? 3.216 -0.937 -12.929 1.00 94.19 84 ALA A CA 1
ATOM 633 C C . ALA A 1 84 ? 1.744 -1.354 -12.778 1.00 94.19 84 ALA A C 1
ATOM 635 O O . ALA A 1 84 ? 1.020 -0.760 -11.980 1.00 94.19 84 ALA A O 1
ATOM 636 N N . ARG A 1 85 ? 1.304 -2.403 -13.487 1.00 95.88 85 ARG A N 1
ATOM 637 C CA . ARG A 1 85 ? -0.055 -2.956 -13.350 1.00 95.88 85 ARG A CA 1
ATOM 638 C C . ARG A 1 85 ? -0.299 -3.533 -11.957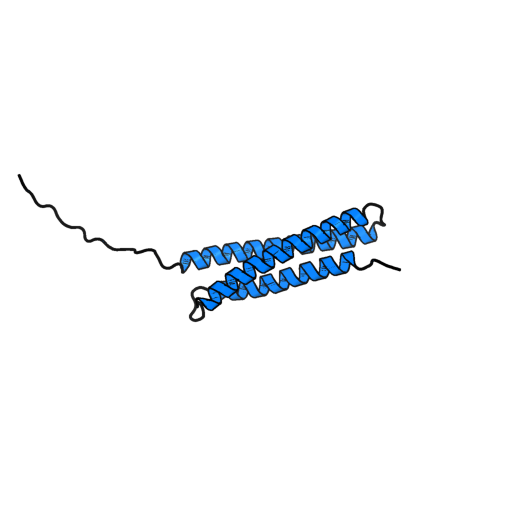 1.00 95.88 85 ARG A C 1
ATOM 640 O O . ARG A 1 85 ? -1.319 -3.213 -11.350 1.00 95.88 85 ARG A O 1
ATOM 647 N N . ASP A 1 86 ? 0.644 -4.318 -11.441 1.00 96.00 86 ASP A N 1
ATOM 648 C CA . ASP A 1 86 ? 0.563 -4.911 -10.101 1.00 96.00 86 ASP A CA 1
ATOM 649 C C . ASP A 1 86 ? 0.511 -3.816 -9.014 1.00 96.00 86 ASP A C 1
ATOM 651 O O . ASP A 1 86 ? -0.280 -3.892 -8.073 1.00 96.00 86 ASP A O 1
ATOM 655 N N . PHE A 1 87 ? 1.291 -2.743 -9.174 1.00 96.75 87 PHE A N 1
ATOM 656 C CA . PHE A 1 87 ? 1.271 -1.585 -8.279 1.00 96.75 87 PHE A CA 1
ATOM 657 C C . PHE A 1 87 ? -0.061 -0.826 -8.328 1.00 96.75 87 PHE A C 1
ATOM 659 O O . PHE A 1 87 ? -0.608 -0.471 -7.283 1.00 96.75 87 PHE A O 1
ATOM 666 N N . GLN A 1 88 ? -0.616 -0.603 -9.523 1.00 96.88 88 GLN A N 1
ATOM 667 C CA . GLN A 1 88 ? -1.934 0.022 -9.676 1.00 96.88 88 GLN A CA 1
ATOM 668 C C . GLN A 1 88 ? -3.040 -0.818 -9.026 1.00 96.88 88 GLN A C 1
ATOM 670 O O . GLN A 1 88 ? -3.896 -0.266 -8.333 1.00 96.88 88 GLN A O 1
ATOM 675 N N . ALA A 1 89 ? -2.999 -2.143 -9.188 1.00 96.62 89 ALA A N 1
ATOM 676 C CA . ALA A 1 89 ? -3.937 -3.048 -8.529 1.00 96.62 89 ALA A CA 1
ATOM 677 C C . ALA A 1 89 ? -3.851 -2.931 -6.996 1.00 96.62 89 ALA A C 1
ATOM 679 O O . ALA A 1 89 ? -4.876 -2.755 -6.337 1.00 96.62 89 ALA A O 1
ATOM 680 N N . ALA A 1 90 ? -2.634 -2.916 -6.443 1.00 95.06 90 ALA A N 1
ATOM 681 C CA . ALA A 1 90 ? -2.405 -2.757 -5.008 1.00 95.06 90 ALA A CA 1
ATOM 682 C C . ALA A 1 90 ? -2.968 -1.429 -4.458 1.00 95.06 90 ALA A C 1
ATOM 684 O O . ALA A 1 90 ? -3.608 -1.406 -3.403 1.00 95.06 90 ALA A O 1
ATOM 685 N N . ILE A 1 91 ? -2.781 -0.317 -5.184 1.00 95.94 91 ILE A N 1
ATOM 686 C CA . ILE A 1 91 ? -3.359 0.988 -4.813 1.00 95.94 91 ILE A CA 1
ATOM 687 C C . ILE A 1 91 ? -4.887 0.933 -4.846 1.00 95.94 91 ILE A C 1
ATOM 689 O O . ILE A 1 91 ? -5.541 1.433 -3.931 1.00 95.94 91 ILE A O 1
ATOM 693 N N . HIS A 1 92 ? -5.468 0.338 -5.885 1.00 96.81 92 HIS A N 1
ATOM 694 C CA . HIS A 1 92 ? -6.917 0.262 -6.027 1.00 96.81 92 HIS A CA 1
ATOM 695 C C . HIS A 1 92 ? -7.563 -0.555 -4.897 1.00 96.81 92 HIS A C 1
ATOM 697 O O . HIS A 1 92 ? -8.587 -0.151 -4.339 1.00 96.81 92 HIS A O 1
ATOM 703 N N . ASP A 1 93 ? -6.941 -1.664 -4.496 1.00 95.19 93 ASP A N 1
ATOM 704 C CA . ASP A 1 93 ? -7.403 -2.449 -3.352 1.00 95.19 93 ASP A CA 1
ATOM 705 C C . ASP A 1 93 ? -7.254 -1.689 -2.031 1.00 95.19 93 ASP A C 1
ATOM 707 O O . ASP A 1 93 ? -8.161 -1.731 -1.193 1.00 95.19 93 ASP A O 1
ATOM 711 N N . PHE A 1 94 ? -6.175 -0.917 -1.862 1.00 95.19 94 PHE A N 1
ATOM 712 C CA . PHE A 1 94 ? -6.041 -0.026 -0.713 1.00 95.19 94 PHE A CA 1
ATOM 713 C C . PHE A 1 94 ? -7.150 1.032 -0.667 1.00 95.19 94 PHE A C 1
ATOM 715 O O . PHE A 1 94 ? -7.758 1.233 0.381 1.00 95.19 94 PHE A O 1
ATOM 722 N N . GLN A 1 95 ? -7.463 1.676 -1.794 1.00 95.88 95 GLN A N 1
ATOM 723 C CA . GLN A 1 95 ? -8.524 2.686 -1.877 1.00 95.88 95 GLN A CA 1
ATOM 724 C C . GLN A 1 95 ? -9.899 2.106 -1.531 1.00 95.88 95 GLN A C 1
ATOM 726 O O . GLN A 1 95 ? -10.681 2.735 -0.818 1.00 95.88 95 GLN A O 1
ATOM 731 N N . LYS A 1 96 ? -10.205 0.892 -2.003 1.00 95.38 96 LYS A N 1
ATOM 732 C CA . LYS A 1 96 ? -11.434 0.183 -1.615 1.00 95.38 96 LYS A CA 1
ATOM 733 C C . LYS A 1 96 ? -11.474 -0.078 -0.115 1.00 95.38 96 LYS A C 1
ATOM 735 O O . LYS A 1 96 ? -12.503 0.165 0.513 1.00 95.38 96 LYS A O 1
ATOM 740 N N . ALA A 1 97 ? -10.365 -0.548 0.452 1.00 92.81 97 ALA A N 1
ATOM 741 C CA . ALA A 1 97 ? -10.270 -0.795 1.881 1.00 92.81 97 ALA A CA 1
ATOM 742 C C . ALA A 1 97 ? -10.426 0.503 2.690 1.00 92.81 97 ALA A C 1
ATOM 744 O O . ALA A 1 97 ? -11.127 0.496 3.695 1.00 92.81 97 ALA A O 1
ATOM 745 N N . GLN A 1 98 ? -9.842 1.622 2.244 1.00 92.94 98 GLN A N 1
ATOM 746 C CA . GLN A 1 98 ? -10.015 2.933 2.883 1.00 92.94 98 GLN A CA 1
ATOM 747 C C . GLN A 1 98 ? -11.476 3.383 2.880 1.00 92.94 98 GLN A C 1
ATOM 749 O O . GLN A 1 98 ? -11.990 3.765 3.924 1.00 92.94 98 GLN A O 1
ATOM 754 N N . LYS A 1 99 ? -12.173 3.275 1.742 1.00 93.25 99 LYS A N 1
ATOM 755 C CA . LYS A 1 99 ? -13.605 3.608 1.661 1.00 93.25 99 LYS A CA 1
ATOM 756 C C . LYS A 1 99 ? -14.451 2.736 2.587 1.00 93.25 99 LYS A C 1
ATOM 758 O O . LYS A 1 99 ? -15.439 3.201 3.145 1.00 93.25 99 LYS A O 1
ATOM 763 N N . LEU A 1 100 ? -14.096 1.459 2.730 1.00 90.62 100 LEU A N 1
ATOM 764 C CA . LEU A 1 100 ? -14.771 0.569 3.673 1.00 90.62 100 LEU A CA 1
ATOM 765 C C . LEU A 1 100 ? -14.494 0.981 5.124 1.00 90.62 100 LEU A C 1
ATOM 767 O O . LEU A 1 100 ? -15.421 0.974 5.930 1.00 90.62 100 LEU A O 1
ATOM 771 N N . ALA A 1 101 ? -13.251 1.368 5.429 1.00 89.25 101 ALA A N 1
ATOM 772 C CA . ALA A 1 101 ? -12.864 1.897 6.733 1.00 89.25 101 ALA A CA 1
ATOM 773 C C . ALA A 1 101 ? -13.705 3.122 7.091 1.00 89.25 101 ALA A C 1
ATOM 775 O O . ALA A 1 101 ? -14.347 3.112 8.129 1.00 89.25 101 ALA A O 1
ATOM 776 N N . GLU A 1 102 ? -13.795 4.106 6.193 1.00 88.81 102 GLU A N 1
ATOM 777 C CA . GLU A 1 102 ? -14.573 5.335 6.397 1.00 88.81 102 GLU A CA 1
ATOM 778 C C . GLU A 1 102 ? -16.049 5.035 6.674 1.00 88.81 102 GLU A C 1
ATOM 780 O O . GLU A 1 102 ? -16.599 5.519 7.656 1.00 88.81 102 GLU A O 1
ATOM 785 N N . LYS A 1 103 ? -16.673 4.150 5.885 1.00 88.50 103 LYS A N 1
ATOM 786 C CA . LYS A 1 103 ? -18.069 3.737 6.111 1.00 88.50 103 LYS A CA 1
ATOM 787 C C . LYS A 1 103 ? -18.283 3.062 7.467 1.00 88.50 103 LYS A C 1
ATOM 789 O O . LYS A 1 103 ? -19.322 3.253 8.091 1.00 88.50 103 LYS A O 1
ATOM 794 N N . ARG A 1 104 ? -17.336 2.229 7.908 1.00 87.00 104 ARG A N 1
ATOM 795 C CA . ARG A 1 104 ? -17.398 1.560 9.216 1.00 87.00 104 ARG A CA 1
ATOM 796 C C . ARG A 1 104 ? -17.154 2.558 10.343 1.00 87.00 104 ARG A C 1
ATOM 798 O O . ARG A 1 104 ? -17.907 2.576 11.307 1.00 87.00 104 ARG A O 1
ATOM 805 N N . GLU A 1 105 ? -16.138 3.400 10.218 1.00 84.50 105 GLU A N 1
ATOM 806 C CA . GLU A 1 105 ? -15.839 4.445 11.193 1.00 84.50 105 GLU A CA 1
ATOM 807 C C . GLU A 1 105 ? -17.009 5.417 11.341 1.00 84.50 105 GLU A C 1
ATOM 809 O O . GLU A 1 105 ? -17.293 5.785 12.469 1.00 84.50 105 GLU A O 1
ATOM 814 N N . GLU A 1 106 ? -17.722 5.764 10.265 1.00 84.50 106 GLU A N 1
ATOM 815 C CA . GLU A 1 106 ? -18.940 6.586 10.298 1.00 84.50 106 GLU A CA 1
ATOM 816 C C . GLU A 1 106 ? -20.115 5.857 10.967 1.00 84.50 106 GLU A C 1
ATOM 818 O O . GLU A 1 106 ? -20.763 6.411 11.852 1.00 84.50 106 GLU A O 1
ATOM 823 N N . ALA A 1 107 ? -20.362 4.592 10.605 1.00 83.25 107 ALA A N 1
ATOM 824 C CA . ALA A 1 107 ? -21.445 3.792 11.184 1.00 83.25 107 ALA A CA 1
ATOM 825 C C . ALA A 1 107 ? -21.271 3.529 12.690 1.00 83.25 107 ALA A C 1
ATOM 827 O O . ALA A 1 107 ? -22.257 3.382 13.412 1.00 83.25 107 ALA A O 1
ATOM 828 N N . TYR A 1 108 ? -20.023 3.459 13.155 1.00 77.75 108 TYR A N 1
ATOM 829 C CA . TYR A 1 108 ? -19.657 3.190 14.546 1.00 77.75 108 TYR A CA 1
ATOM 830 C C . TYR A 1 108 ? -18.901 4.361 15.185 1.00 77.75 108 TYR A C 1
ATOM 832 O O . TYR A 1 108 ? -18.179 4.169 16.169 1.00 77.75 108 TYR A O 1
ATOM 840 N N . ALA A 1 109 ? -19.016 5.568 14.627 1.00 69.50 109 ALA A N 1
ATOM 841 C CA . ALA A 1 109 ? -18.571 6.777 15.299 1.00 69.50 109 ALA A CA 1
ATOM 842 C C . ALA A 1 109 ? -19.511 6.999 16.488 1.00 69.50 109 ALA A C 1
ATOM 844 O O . ALA A 1 109 ? -20.722 6.796 16.346 1.00 69.50 109 ALA A O 1
ATOM 845 N N . PRO A 1 110 ? -19.005 7.417 17.660 1.00 59.16 110 PRO A N 1
ATOM 846 C CA . PRO A 1 110 ? -19.887 7.874 18.717 1.00 59.16 110 PRO A CA 1
ATOM 847 C C . PRO A 1 110 ? -20.700 9.033 18.141 1.00 59.16 110 PRO A C 1
ATOM 849 O O . PRO A 1 110 ? -20.151 10.096 17.853 1.00 59.16 110 PRO A O 1
ATOM 852 N N . SER A 1 111 ? -21.994 8.794 17.905 1.00 51.69 111 SER A N 1
ATOM 853 C CA . SER A 1 111 ? -22.944 9.838 17.536 1.00 51.69 111 SER A CA 1
ATOM 854 C C . SER A 1 111 ? -22.717 11.001 18.501 1.00 51.69 111 SER A C 1
ATOM 856 O O . SER A 1 111 ? -22.837 10.786 19.712 1.00 51.69 111 SER A O 1
ATOM 858 N N . PRO A 1 112 ? -22.359 12.208 18.024 1.00 52.31 112 PRO A N 1
ATOM 859 C CA . PRO A 1 112 ? -22.397 13.376 18.876 1.00 52.31 112 PRO A CA 1
ATOM 860 C C . PRO A 1 112 ? -23.874 13.625 19.170 1.00 52.31 112 PRO A C 1
ATOM 862 O O . PRO A 1 112 ? -24.581 14.257 18.395 1.00 52.31 112 PRO A O 1
ATOM 865 N N . SER A 1 113 ? -24.345 13.030 20.261 1.00 46.38 113 SER A N 1
ATOM 866 C CA . SER A 1 113 ? -25.564 13.380 20.969 1.00 46.38 113 SER A CA 1
ATOM 867 C C . SER A 1 113 ? -26.781 13.596 20.071 1.00 46.38 113 SER A C 1
ATOM 869 O O . SER A 1 113 ? -27.159 14.727 19.766 1.00 46.38 113 SER A O 1
ATOM 871 N N . ARG A 1 114 ? -27.538 12.529 19.797 1.00 47.97 114 ARG A N 1
ATOM 872 C CA . ARG A 1 114 ? -28.989 12.704 19.667 1.00 47.97 114 ARG A CA 1
ATOM 873 C C . ARG A 1 114 ? -29.542 13.000 21.062 1.00 47.97 114 ARG A C 1
ATOM 875 O O . ARG A 1 114 ? -30.137 12.132 21.684 1.00 47.97 114 ARG A O 1
ATOM 882 N N . CYS A 1 115 ? -29.298 14.210 21.570 1.00 44.66 115 CYS A N 1
ATOM 883 C CA . CYS A 1 115 ? -30.055 14.761 22.686 1.00 44.66 115 CYS A CA 1
ATOM 884 C C . CYS A 1 115 ? -31.489 14.956 22.179 1.00 44.66 115 CYS A C 1
ATOM 886 O O . CYS A 1 115 ? -31.706 15.830 21.336 1.00 44.66 115 CYS A O 1
ATOM 888 N N . PRO A 1 116 ? -32.482 14.176 22.636 1.00 53.84 116 PRO A N 1
ATOM 889 C CA . PRO A 1 116 ? -33.867 14.522 22.400 1.00 53.84 116 PRO A CA 1
ATOM 890 C C . PRO A 1 116 ? -34.168 15.659 23.374 1.00 53.84 116 PRO A C 1
ATOM 892 O O . PRO A 1 116 ? -34.496 15.421 24.535 1.00 53.84 116 PRO A O 1
ATOM 895 N N . LEU A 1 117 ? -33.973 16.908 22.946 1.00 57.19 117 LEU A N 1
ATOM 896 C CA . LEU A 1 117 ? -34.490 18.026 23.725 1.00 57.19 117 LEU A CA 1
ATOM 897 C C . LEU A 1 117 ? -36.025 17.912 23.727 1.00 57.19 117 LEU A C 1
ATOM 899 O O . LEU A 1 117 ? -36.620 17.759 22.656 1.00 57.19 117 LEU A O 1
ATOM 903 N N . PRO A 1 118 ? -36.673 17.924 24.904 1.00 54.53 118 PRO A N 1
ATOM 904 C CA . PRO A 1 118 ? -38.110 17.745 25.002 1.00 54.53 118 PRO A CA 1
ATOM 905 C C . PRO A 1 118 ? -38.821 18.952 24.394 1.00 54.53 118 PRO A C 1
ATOM 907 O O . PRO A 1 118 ? -38.516 20.098 24.724 1.00 54.53 118 PRO A O 1
ATOM 910 N N . THR A 1 119 ? -39.803 18.678 23.538 1.00 61.50 119 THR A N 1
ATOM 911 C CA . THR A 1 119 ? -40.820 19.631 23.090 1.00 61.50 119 THR A CA 1
ATOM 912 C C . THR A 1 119 ? -41.483 20.259 24.317 1.00 61.50 119 THR A C 1
ATOM 914 O O . THR A 1 119 ? -42.392 19.681 24.911 1.00 61.50 119 THR A O 1
ATOM 917 N N . ARG A 1 120 ? -41.018 21.436 24.745 1.00 59.22 120 ARG A N 1
ATOM 918 C CA . ARG A 1 120 ? -41.680 22.214 25.793 1.00 59.22 120 ARG A CA 1
ATOM 919 C C . ARG A 1 120 ? -42.596 23.248 25.155 1.00 59.22 120 ARG A C 1
ATOM 921 O O . ARG A 1 120 ? -42.165 24.300 24.706 1.00 59.22 120 ARG A O 1
ATOM 928 N N . TYR A 1 121 ? -43.850 22.816 25.065 1.00 52.81 121 TYR A N 1
ATOM 929 C CA . TYR A 1 121 ? -45.087 23.546 25.331 1.00 52.81 121 TYR A CA 1
ATOM 930 C C . TYR A 1 121 ? -45.034 25.081 25.412 1.00 52.81 121 TYR A C 1
ATOM 932 O O . TYR A 1 121 ? -44.339 25.671 26.234 1.00 52.81 121 TYR A O 1
ATOM 940 N N . LEU A 1 122 ? -45.931 25.662 24.615 1.00 65.50 122 LEU A N 1
ATOM 941 C CA . LEU A 1 122 ? -46.651 26.919 24.807 1.00 65.50 122 LEU A CA 1
ATOM 942 C C . LEU A 1 122 ? -46.867 27.304 26.287 1.00 65.50 122 LEU A C 1
ATOM 944 O O . 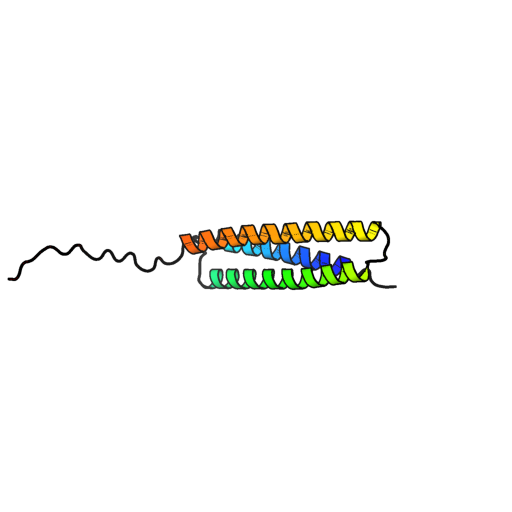LEU A 1 122 ? -47.455 26.529 27.038 1.00 65.50 122 LEU A O 1
ATOM 948 N N . ALA A 1 123 ? -46.504 28.536 26.648 1.00 52.25 123 ALA A N 1
ATOM 949 C CA . ALA A 1 123 ? -47.171 29.370 27.660 1.00 52.25 123 ALA A CA 1
ATOM 950 C C . ALA A 1 123 ? -46.684 30.824 27.456 1.00 52.25 123 ALA A C 1
ATOM 952 O O . ALA A 1 123 ? -45.498 31.096 27.593 1.00 52.25 123 ALA A O 1
ATOM 953 N N . LEU A 1 124 ? -47.481 31.711 26.847 1.00 59.59 124 LEU A N 1
ATOM 954 C CA . LEU A 1 124 ? -48.373 32.661 27.536 1.00 59.59 124 LEU A CA 1
ATOM 955 C C . LEU A 1 124 ? -47.650 33.526 28.580 1.00 59.59 124 LEU A C 1
ATOM 957 O O . LEU A 1 124 ? -47.451 33.069 29.697 1.00 59.59 124 LEU A O 1
ATOM 961 N N . SER A 1 125 ? -47.328 34.774 28.221 1.00 51.38 125 SER A N 1
ATOM 962 C CA . SER A 1 125 ? -47.326 36.000 29.058 1.00 51.38 125 SER A CA 1
ATOM 963 C C . SER A 1 125 ? -47.077 37.164 28.081 1.00 51.38 125 SER A C 1
ATOM 965 O O . SER A 1 125 ? -46.020 37.190 27.459 1.00 51.38 125 SER A O 1
ATOM 967 N N . SER A 1 126 ? -48.115 37.838 27.577 1.00 59.31 126 SER A N 1
ATOM 968 C CA . SER A 1 126 ? -48.786 39.030 28.133 1.00 59.31 126 SER A CA 1
ATOM 969 C C . SER A 1 126 ? -47.888 40.249 28.294 1.00 59.31 126 SER A C 1
ATOM 971 O O . SER A 1 126 ? -46.814 40.116 28.910 1.00 59.31 126 SER A O 1
#

Foldseek 3Di:
DDDPPLLVVLVVLLVVLLVLLVVLLVLLVCQPPPPNDPVSVVVNVVSLVVSVVSLVVSVVSLVVLCVVCVPDDVVVVVSSVVSVVSSVVSVVSSVVSVVSSVVSCVVRPPPPDPPPPDPDDDDDDD

Sequence (126 aa):
MAPKTGISAVAAGIFQINTAVAGFRRLVDAIGTSKDTSEHRQALQDARKRIGQLVKETSTKLKSLIDANRDENPSKRAEEAKLARDFQAAIHDFQKAQKLAEKREEAYAPSPSRCPLPTRYLALSS

Secondary structure (DSSP, 8-state):
----HHHHHHHHHHHHHHHHHHHHHHHHHHTTSTT--HHHHHHHHHHHHHHHHHHHHHHHHHHHHHHHTTTS-HHHHHHHHHHHHHHHHHHHHHHHHHHHHHHHHHHTS--S--------------